Protein AF-A0A7S1LRD3-F1 (afdb_monomer)

Mean predicted aligned error: 9.48 Å

Solvent-accessible surface area (backbone atoms only — not comparable to full-atom values): 6226 Å² total; per-residue (Å²): 134,56,74,58,81,61,93,88,77,52,53,36,87,45,53,76,85,57,59,80,71,78,76,85,77,99,77,77,97,65,89,67,77,79,83,46,64,72,41,70,27,31,35,52,37,77,93,77,72,42,74,32,78,66,15,32,28,72,38,63,34,91,47,73,42,79,54,98,79,32,49,42,46,51,63,13,33,31,34,34,22,65,91,68,75,39,75,47,78,38,41,62,82,48,36,78,77,33,44,45,121

Secondary structure (DSSP, 8-state):
--BPPBTTTB--B--TTTGGG--S-S-----PPPP-TT-EEEEEETTTTEEEEEEEEEEE-SS-EEETTEEE-TT-EEEEETTTTEEEEE-HHHHHHHEE-

Structure (mmCIF, N/CA/C/O backbone):
data_AF-A0A7S1LRD3-F1
#
_entry.id   AF-A0A7S1LRD3-F1
#
loop_
_atom_site.group_PDB
_atom_site.id
_atom_site.type_symbol
_atom_site.label_atom_id
_atom_site.label_alt_id
_atom_site.label_comp_id
_atom_site.label_asym_id
_atom_site.label_entity_id
_atom_site.label_seq_id
_atom_site.pdbx_PDB_ins_code
_atom_site.Cartn_x
_atom_site.Cartn_y
_atom_site.Cartn_z
_atom_site.occupancy
_atom_site.B_iso_or_equiv
_atom_site.auth_seq_id
_atom_site.auth_comp_id
_atom_site.auth_asym_id
_atom_site.auth_atom_id
_atom_site.pdbx_PDB_model_num
ATOM 1 N N . VAL A 1 1 ? -1.609 18.938 10.513 1.00 42.69 1 VAL A N 1
ATOM 2 C CA . VAL A 1 1 ? -1.920 17.926 11.551 1.00 42.69 1 VAL A CA 1
ATOM 3 C C . VAL A 1 1 ? -3.390 17.619 11.416 1.00 42.69 1 VAL A C 1
ATOM 5 O O . VAL A 1 1 ? -4.203 18.481 11.718 1.00 42.69 1 VAL A O 1
ATOM 8 N N . LEU A 1 2 ? -3.717 16.444 10.888 1.00 40.81 2 LEU A N 1
ATOM 9 C CA . LEU A 1 2 ? -5.081 15.936 10.872 1.00 40.81 2 LEU A CA 1
ATOM 10 C C . LEU A 1 2 ? -5.023 14.465 11.283 1.00 40.81 2 LEU A C 1
ATOM 12 O O . LEU A 1 2 ? -4.307 13.675 10.672 1.00 40.81 2 LEU A O 1
ATOM 16 N N . VAL A 1 3 ? -5.735 14.152 12.361 1.00 48.16 3 VAL A N 1
ATOM 17 C CA . VAL A 1 3 ? -5.974 12.800 12.868 1.00 48.16 3 VAL A CA 1
ATOM 18 C C . VAL A 1 3 ? -7.200 12.281 12.141 1.00 48.16 3 VAL A C 1
ATOM 20 O O . VAL A 1 3 ? -8.243 12.936 12.163 1.00 48.16 3 VAL A O 1
ATOM 23 N N . ILE A 1 4 ? -7.093 11.121 11.507 1.00 53.25 4 ILE A N 1
ATOM 24 C CA . ILE A 1 4 ? -8.246 10.513 10.846 1.00 53.25 4 ILE A CA 1
ATOM 25 C C . ILE A 1 4 ? -8.916 9.559 11.810 1.00 53.25 4 ILE A C 1
ATOM 27 O O . ILE A 1 4 ? -8.285 8.701 12.423 1.00 53.25 4 ILE A O 1
ATOM 31 N N . TYR A 1 5 ? -10.206 9.813 11.968 1.00 51.94 5 TYR A N 1
ATOM 32 C CA . TYR A 1 5 ? -11.093 9.259 12.965 1.00 51.94 5 TYR A CA 1
ATOM 33 C C . TYR A 1 5 ? -11.838 8.067 12.368 1.00 51.94 5 TYR A C 1
ATOM 35 O O . TYR A 1 5 ? -12.613 8.245 11.431 1.00 51.94 5 TYR A O 1
ATOM 43 N N . ASP A 1 6 ? -11.679 6.884 12.960 1.00 49.91 6 ASP A N 1
ATOM 44 C CA . ASP A 1 6 ? -12.756 5.896 12.954 1.00 49.91 6 ASP A CA 1
ATOM 45 C C . ASP A 1 6 ? -13.106 5.507 14.396 1.00 49.91 6 ASP A C 1
ATOM 47 O O . ASP A 1 6 ? -12.345 4.859 15.120 1.00 49.91 6 ASP A O 1
ATOM 51 N N . ARG A 1 7 ? -14.276 5.990 14.832 1.00 51.06 7 ARG A N 1
ATOM 52 C CA . ARG A 1 7 ? -15.015 5.554 16.031 1.00 51.06 7 ARG A CA 1
ATOM 53 C C . ARG A 1 7 ? -14.213 5.495 17.343 1.00 51.06 7 ARG A C 1
ATOM 55 O O . ARG A 1 7 ? -14.476 4.640 18.186 1.00 51.06 7 ARG A O 1
ATOM 62 N N . GLY A 1 8 ? -13.267 6.415 17.542 1.00 53.34 8 GLY A N 1
ATOM 63 C CA . GLY A 1 8 ? -12.614 6.655 18.837 1.00 53.34 8 GLY A CA 1
ATOM 64 C C . GLY A 1 8 ? -11.665 5.559 19.337 1.00 53.34 8 GLY A C 1
ATOM 65 O O . GLY A 1 8 ? -11.328 5.565 20.518 1.00 53.34 8 GLY A O 1
ATOM 66 N N . ARG A 1 9 ? -11.234 4.621 18.480 1.00 54.44 9 ARG A N 1
ATOM 67 C CA . ARG A 1 9 ? -10.359 3.502 18.886 1.00 54.44 9 ARG A CA 1
ATOM 68 C C . ARG A 1 9 ? -8.917 3.592 18.391 1.00 54.44 9 ARG A C 1
ATOM 70 O O . ARG A 1 9 ? -8.062 2.910 18.944 1.00 54.44 9 ARG A O 1
ATOM 77 N N . CYS A 1 10 ? -8.631 4.439 17.405 1.00 52.69 10 CYS A N 1
ATOM 78 C CA . CYS A 1 10 ? -7.336 4.446 16.737 1.00 52.69 10 CYS A CA 1
ATOM 79 C C . CYS A 1 10 ? -6.950 5.810 16.165 1.00 52.69 10 CYS A C 1
ATOM 81 O O . CYS A 1 10 ? -7.807 6.573 15.725 1.00 52.69 10 CYS A O 1
ATOM 83 N N . TRP A 1 11 ? -5.643 6.076 16.149 1.00 58.88 11 TRP A N 1
ATOM 84 C CA . TRP A 1 11 ? -5.037 7.312 15.662 1.00 58.88 11 TRP A CA 1
ATOM 85 C C . TRP A 1 11 ? -4.017 6.927 14.586 1.00 58.88 11 TRP A C 1
ATOM 87 O O . TRP A 1 11 ? -3.167 6.073 14.832 1.00 58.88 11 TRP A O 1
ATOM 97 N N . LYS A 1 12 ? -4.111 7.523 13.394 1.00 57.53 12 LYS A N 1
ATOM 98 C CA . LYS A 1 12 ? -3.081 7.424 12.349 1.00 57.53 12 LYS A CA 1
ATOM 99 C C . LYS A 1 12 ? -2.500 8.812 12.123 1.00 57.53 12 LYS A C 1
ATOM 101 O O . LYS A 1 12 ? -3.251 9.776 11.948 1.00 57.53 12 LYS A O 1
ATOM 106 N N . TRP A 1 13 ? -1.176 8.910 12.152 1.00 58.53 13 TRP A N 1
ATOM 107 C CA . TRP A 1 13 ? -0.476 10.129 11.777 1.00 58.53 13 TRP A CA 1
ATOM 108 C C . TRP A 1 13 ? -0.463 10.232 10.262 1.00 58.53 13 TRP A C 1
ATOM 110 O O . TRP A 1 13 ? 0.074 9.378 9.574 1.00 58.53 13 TRP A O 1
ATOM 120 N N . VAL A 1 14 ? -1.085 11.283 9.744 1.00 57.91 14 VAL A N 1
ATOM 121 C CA . VAL A 1 14 ? -1.161 11.521 8.305 1.00 57.91 14 VAL A CA 1
ATOM 122 C C . VAL A 1 14 ? -0.238 12.681 7.970 1.00 57.91 14 VAL A C 1
ATOM 124 O O . VAL A 1 14 ? -0.387 13.792 8.508 1.00 57.91 14 VAL A O 1
ATOM 127 N N . GLN A 1 15 ? 0.744 12.420 7.108 1.00 57.03 15 GLN A N 1
ATOM 128 C CA . GLN A 1 15 ? 1.726 13.422 6.713 1.00 57.03 15 GLN A CA 1
ATOM 129 C C . GLN A 1 15 ? 1.033 14.608 6.017 1.00 57.03 15 GLN A C 1
ATOM 131 O O . GLN A 1 15 ? -0.034 14.438 5.428 1.00 57.03 15 GLN A O 1
ATOM 136 N N . PRO A 1 16 ? 1.587 15.835 6.056 1.00 52.81 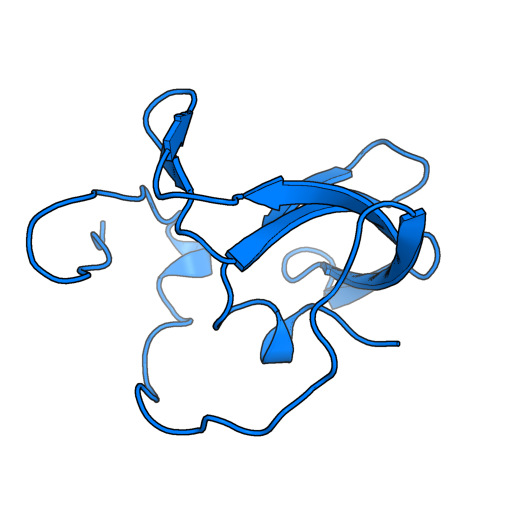16 PRO A N 1
ATOM 137 C CA . PRO A 1 16 ? 0.922 17.022 5.507 1.00 52.81 16 PRO A CA 1
ATOM 138 C C . PRO A 1 16 ? 0.450 16.898 4.049 1.00 52.81 16 PRO A C 1
ATOM 140 O O . PRO A 1 16 ? -0.594 17.442 3.703 1.00 52.81 16 PRO A O 1
ATOM 143 N N . TRP A 1 17 ? 1.164 16.148 3.207 1.00 54.25 17 TRP A N 1
ATOM 144 C CA . TRP A 1 17 ? 0.768 15.897 1.814 1.00 54.25 17 TRP A CA 1
ATOM 145 C C . TRP A 1 17 ? -0.320 14.818 1.662 1.00 54.25 17 TRP A C 1
ATOM 147 O O . TRP A 1 17 ? -1.016 14.781 0.650 1.00 54.25 17 TRP A O 1
ATOM 157 N N . GLU A 1 18 ? -0.510 13.966 2.668 1.00 54.50 18 GLU A N 1
ATOM 158 C CA . GLU A 1 18 ? -1.606 12.993 2.740 1.00 54.50 18 GLU A CA 1
ATOM 159 C C . GLU A 1 18 ? -2.896 13.635 3.303 1.00 54.50 18 GLU A C 1
ATOM 161 O O . GLU A 1 18 ? -3.994 13.123 3.105 1.00 54.50 18 GLU A O 1
ATOM 166 N N . GLN A 1 19 ? -2.804 14.816 3.937 1.00 53.41 19 GLN A N 1
ATOM 167 C CA . GLN A 1 19 ? -3.954 15.523 4.531 1.00 53.41 19 GLN A CA 1
ATOM 168 C C . GLN A 1 19 ? -4.964 16.044 3.495 1.00 53.41 19 GLN A C 1
ATOM 170 O O . GLN A 1 19 ? -6.138 16.198 3.822 1.00 53.41 19 GLN A O 1
ATOM 175 N N . GLN A 1 20 ? -4.552 16.285 2.245 1.00 49.97 20 GLN A N 1
ATOM 176 C CA . GLN A 1 20 ? -5.460 16.746 1.181 1.00 49.97 20 GLN A CA 1
ATOM 177 C C . GLN A 1 20 ? -6.393 15.638 0.649 1.00 49.97 20 GLN A C 1
ATOM 179 O O . GLN A 1 20 ? -7.270 15.917 -0.163 1.00 49.97 20 GLN A O 1
ATOM 184 N N . GLN A 1 21 ? -6.223 14.391 1.102 1.00 55.06 21 GLN A N 1
ATOM 185 C CA . GLN A 1 21 ? -6.855 13.199 0.519 1.00 55.06 21 GLN A CA 1
ATOM 186 C C . GLN A 1 21 ? -8.166 12.778 1.208 1.00 55.06 21 GLN A C 1
ATOM 188 O O . GLN A 1 21 ? -8.746 11.760 0.848 1.00 55.06 21 GLN A O 1
ATOM 193 N N . HIS A 1 22 ? -8.674 13.547 2.181 1.00 46.66 22 HIS A N 1
ATOM 194 C CA . HIS A 1 22 ? -9.836 13.150 2.989 1.00 46.66 22 HIS A CA 1
ATOM 195 C C . HIS A 1 22 ? -11.046 14.074 2.841 1.00 46.66 22 HIS A C 1
ATOM 197 O O . HIS A 1 22 ? -11.501 14.695 3.799 1.00 46.66 22 HIS A O 1
ATOM 203 N N . ILE A 1 23 ? -11.619 14.113 1.637 1.00 44.09 23 ILE A N 1
ATOM 204 C CA . ILE A 1 23 ? -13.015 14.511 1.421 1.00 44.09 23 ILE A CA 1
ATOM 205 C C . ILE A 1 23 ? -13.649 13.490 0.459 1.00 44.09 23 ILE A C 1
ATOM 207 O O . ILE A 1 23 ? -13.266 13.442 -0.704 1.00 44.09 23 ILE A O 1
ATOM 211 N N . ARG A 1 24 ? -14.662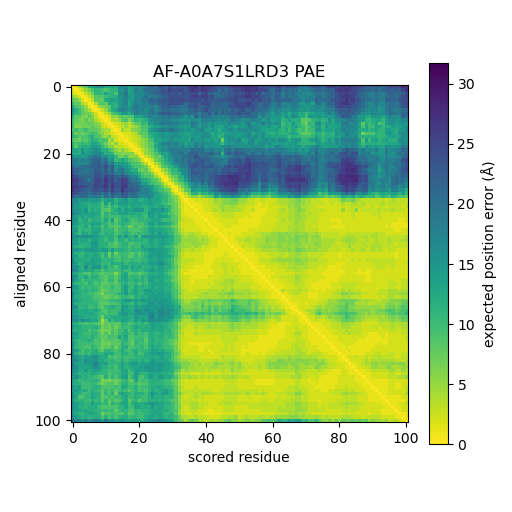 12.752 0.963 1.00 41.66 24 ARG A N 1
ATOM 212 C CA . ARG A 1 24 ? -15.471 11.656 0.352 1.00 41.66 24 ARG A CA 1
ATOM 213 C C . ARG A 1 24 ? -14.789 10.279 0.296 1.00 41.66 24 ARG A C 1
ATOM 215 O O . ARG A 1 24 ? -13.665 10.178 -0.151 1.00 41.66 24 ARG A O 1
ATOM 222 N N . SER A 1 25 ? -15.404 9.163 0.693 1.00 42.09 25 SER A N 1
ATOM 223 C CA . SER A 1 25 ? -16.750 8.883 1.211 1.00 42.09 25 SER A CA 1
ATOM 224 C C . SER A 1 25 ? -16.711 7.608 2.055 1.00 42.09 25 SER A C 1
ATOM 226 O O . SER A 1 25 ? -16.128 6.611 1.650 1.00 42.09 25 SER A O 1
ATOM 228 N N . ALA A 1 26 ? -17.430 7.612 3.176 1.00 45.44 26 ALA A N 1
ATOM 229 C CA . ALA A 1 26 ? -17.912 6.400 3.824 1.00 45.44 26 ALA A CA 1
ATOM 230 C C . ALA A 1 26 ? -19.228 5.975 3.149 1.00 45.44 26 ALA A C 1
ATOM 232 O O . ALA A 1 26 ? -20.295 6.318 3.642 1.00 45.44 26 ALA A O 1
ATOM 233 N N . ALA A 1 27 ? -19.169 5.325 1.985 1.00 43.12 27 ALA A N 1
ATOM 234 C CA . ALA A 1 27 ? -20.299 4.598 1.392 1.00 43.12 27 ALA A CA 1
ATOM 235 C C . ALA A 1 27 ? -19.854 3.915 0.096 1.00 43.12 27 ALA A C 1
ATOM 237 O O . ALA A 1 27 ? -19.620 4.590 -0.902 1.00 43.12 27 ALA A O 1
ATOM 238 N N . GLY A 1 28 ? -19.787 2.585 0.107 1.00 35.22 28 GLY A N 1
ATOM 239 C CA . GLY A 1 28 ? -19.547 1.808 -1.104 1.00 35.22 28 GLY A CA 1
ATOM 240 C C . GLY A 1 28 ? -18.981 0.427 -0.823 1.00 35.22 28 GLY A C 1
ATOM 241 O O . GLY A 1 28 ? -17.847 0.153 -1.171 1.00 35.22 28 GLY A O 1
ATOM 242 N N . MET A 1 29 ? -19.762 -0.463 -0.204 1.00 42.53 29 MET A N 1
ATOM 243 C CA . MET A 1 29 ? -19.472 -1.902 -0.249 1.00 42.53 29 MET A CA 1
ATOM 244 C C . MET A 1 29 ? -19.709 -2.406 -1.681 1.00 42.53 29 MET A C 1
ATOM 246 O O . MET A 1 29 ? -20.749 -2.988 -1.980 1.00 42.53 29 MET A O 1
ATOM 250 N N . GLY A 1 30 ? -18.773 -2.127 -2.585 1.00 32.44 30 GLY A N 1
ATOM 251 C CA . GLY A 1 30 ? -18.615 -2.857 -3.834 1.00 32.44 30 GLY A CA 1
ATOM 252 C C . GLY A 1 30 ? -17.638 -3.993 -3.573 1.00 32.44 30 GLY A C 1
ATOM 253 O O . GLY A 1 30 ? -16.519 -3.745 -3.141 1.00 32.44 30 GLY A O 1
ATOM 254 N N . ALA A 1 31 ? -18.065 -5.236 -3.777 1.00 38.12 31 ALA A N 1
ATOM 255 C CA . ALA A 1 31 ? -17.235 -6.422 -3.596 1.00 38.12 31 ALA A CA 1
ATOM 256 C C . ALA A 1 31 ? -16.108 -6.475 -4.648 1.00 38.12 31 ALA A C 1
ATOM 258 O O . ALA A 1 31 ? -16.159 -7.263 -5.588 1.00 38.12 31 ALA A O 1
ATOM 259 N N . SER A 1 32 ? -15.086 -5.632 -4.504 1.00 47.19 32 SER A N 1
ATOM 260 C CA . SER A 1 32 ? -13.781 -5.902 -5.094 1.00 47.19 32 SER A CA 1
ATOM 261 C C . SER A 1 32 ? -13.182 -7.032 -4.266 1.00 47.19 32 SER A C 1
ATOM 263 O O . SER A 1 32 ? -13.069 -6.909 -3.046 1.00 47.19 32 SER A O 1
ATOM 265 N N . ALA A 1 33 ? -12.939 -8.182 -4.893 1.00 59.00 33 ALA A N 1
ATOM 266 C CA . ALA A 1 33 ? -12.479 -9.386 -4.210 1.00 59.00 33 ALA A CA 1
ATOM 267 C C . ALA A 1 33 ? -11.308 -9.050 -3.274 1.00 59.00 33 ALA A C 1
ATOM 269 O O . ALA A 1 33 ? -10.312 -8.484 -3.722 1.00 59.00 33 ALA A O 1
ATOM 270 N N . SER A 1 34 ? -11.459 -9.378 -1.988 1.00 76.88 34 SER A N 1
ATOM 271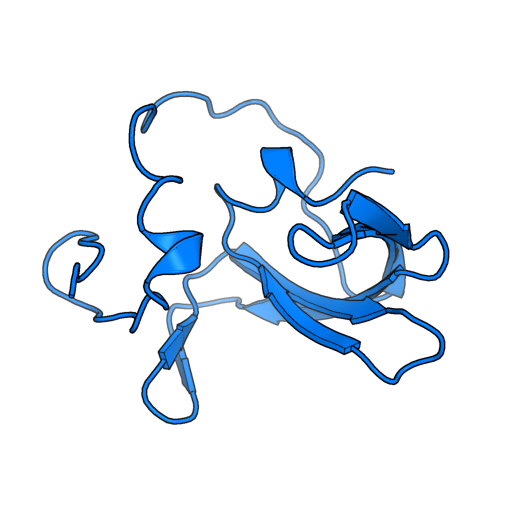 C CA . SER A 1 34 ? -10.492 -9.054 -0.940 1.00 76.88 34 SER A CA 1
ATOM 272 C C . SER A 1 34 ? -9.083 -9.448 -1.372 1.00 76.88 34 SER A C 1
ATOM 274 O O . SER A 1 34 ? -8.837 -10.615 -1.693 1.00 76.88 34 SER A O 1
ATOM 276 N N . LEU A 1 35 ? -8.181 -8.468 -1.396 1.00 88.88 35 LEU A N 1
ATOM 277 C CA . LEU A 1 35 ? -6.766 -8.701 -1.646 1.00 88.88 35 LEU A CA 1
ATOM 278 C C . LEU A 1 35 ? -6.225 -9.684 -0.611 1.00 88.88 35 LEU A C 1
ATOM 280 O O . LEU A 1 35 ? -6.524 -9.568 0.578 1.00 88.88 35 LEU A O 1
ATOM 284 N N . SER A 1 36 ? -5.454 -10.657 -1.079 1.00 91.56 36 SER A N 1
ATOM 285 C CA . SER A 1 36 ? -4.876 -11.713 -0.251 1.00 91.56 36 SER A CA 1
ATOM 286 C C . SER A 1 36 ? -3.360 -11.725 -0.375 1.00 91.56 36 SER A C 1
ATOM 288 O O . SER A 1 36 ? -2.798 -11.250 -1.359 1.00 91.56 36 SER A O 1
ATOM 290 N N . ARG A 1 37 ? -2.678 -12.281 0.630 1.00 93.38 37 ARG A N 1
ATOM 291 C CA . ARG A 1 37 ? -1.225 -12.466 0.583 1.00 93.38 37 ARG A CA 1
ATOM 292 C C . ARG A 1 37 ? -0.816 -13.222 -0.685 1.00 93.38 37 ARG A C 1
ATOM 294 O O . ARG A 1 37 ? -1.331 -14.302 -0.955 1.00 93.38 37 ARG A O 1
ATOM 301 N N . GLY A 1 38 ? 0.151 -12.670 -1.410 1.00 94.25 38 GLY A N 1
ATOM 302 C CA . GLY A 1 38 ? 0.638 -13.190 -2.685 1.00 94.25 38 GLY A CA 1
ATOM 303 C C . GLY A 1 38 ? -0.032 -12.577 -3.915 1.00 94.25 38 GLY A C 1
ATOM 304 O O . GLY A 1 38 ? 0.461 -12.805 -5.017 1.00 94.25 38 GLY A O 1
ATOM 305 N N . ASP A 1 39 ? -1.096 -11.782 -3.756 1.00 94.19 39 ASP A N 1
ATOM 306 C CA . ASP A 1 39 ? -1.710 -11.075 -4.879 1.00 94.19 39 ASP A CA 1
ATOM 307 C C . ASP A 1 39 ? -0.725 -10.054 -5.465 1.00 94.19 39 ASP A C 1
ATOM 309 O O . ASP A 1 39 ? -0.198 -9.191 -4.752 1.00 94.19 39 ASP A O 1
ATOM 313 N N . ALA A 1 40 ? -0.514 -10.140 -6.779 1.00 94.81 40 ALA A N 1
ATOM 314 C CA . ALA A 1 40 ? 0.151 -9.098 -7.544 1.00 94.81 40 ALA A CA 1
ATOM 315 C C . ALA A 1 40 ? -0.807 -7.914 -7.723 1.00 94.81 40 ALA A C 1
ATOM 317 O O . ALA A 1 40 ? -1.978 -8.089 -8.073 1.00 94.81 40 ALA A O 1
ATOM 318 N N . VAL A 1 41 ? -0.307 -6.712 -7.464 1.00 94.94 41 VAL A N 1
ATOM 319 C CA . VAL A 1 41 ? -1.060 -5.461 -7.550 1.00 94.94 41 VAL A CA 1
ATOM 320 C C . VAL A 1 41 ? -0.182 -4.371 -8.144 1.00 94.94 41 VAL A C 1
ATOM 322 O O . VAL A 1 41 ? 1.033 -4.376 -7.987 1.00 94.94 41 VAL A O 1
ATOM 325 N N . GLN A 1 42 ? -0.793 -3.382 -8.776 1.00 94.81 42 GLN A N 1
ATOM 326 C CA . GLN A 1 42 ? -0.113 -2.139 -9.110 1.00 94.81 42 GLN A CA 1
ATOM 327 C C . GLN A 1 42 ? -0.285 -1.148 -7.958 1.00 94.81 42 GLN A C 1
ATOM 329 O O . GLN A 1 42 ? -1.388 -1.014 -7.425 1.00 94.81 42 GLN A O 1
ATOM 334 N N . VAL A 1 43 ? 0.779 -0.434 -7.586 1.00 94.38 43 VAL A N 1
ATOM 335 C CA . VAL A 1 43 ? 0.774 0.545 -6.486 1.00 94.38 43 VAL A CA 1
ATOM 336 C C . VAL A 1 43 ? 1.029 1.944 -7.019 1.00 94.38 43 VAL A C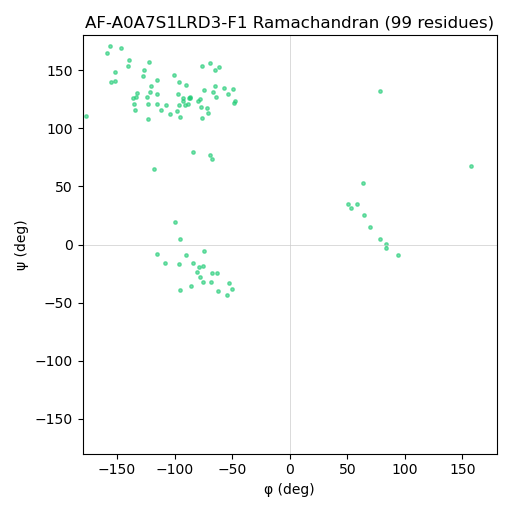 1
ATOM 338 O O . VAL A 1 43 ? 2.085 2.224 -7.581 1.00 94.38 43 VAL A O 1
ATOM 341 N N . PHE A 1 44 ? 0.100 2.864 -6.796 1.00 92.12 44 PHE A N 1
ATOM 342 C CA . PHE A 1 44 ? 0.309 4.263 -7.137 1.00 92.12 44 PHE A CA 1
ATOM 343 C C . PHE A 1 44 ? 1.149 4.975 -6.080 1.00 92.12 44 PHE A C 1
ATOM 345 O O . PHE A 1 44 ? 0.785 5.053 -4.906 1.00 92.12 44 PHE A O 1
ATOM 352 N N . SER A 1 45 ? 2.259 5.568 -6.509 1.00 87.19 45 SER A N 1
ATOM 353 C CA . SER A 1 45 ? 3.051 6.467 -5.682 1.00 87.19 45 SER A CA 1
ATOM 354 C C . SER A 1 45 ? 2.647 7.904 -5.944 1.00 87.19 45 SER A C 1
ATOM 356 O O . SER A 1 45 ? 2.964 8.477 -6.981 1.00 87.19 45 SER A O 1
ATOM 358 N N . LEU A 1 46 ? 1.992 8.510 -4.960 1.00 82.25 46 LEU A N 1
ATOM 359 C CA . LEU A 1 46 ? 1.537 9.899 -5.024 1.00 82.25 46 LEU A CA 1
ATOM 360 C C . LEU A 1 46 ? 2.691 10.898 -5.153 1.00 82.25 46 LEU A C 1
ATOM 362 O O . LEU A 1 46 ? 2.587 11.861 -5.903 1.00 82.25 46 LEU A O 1
ATOM 366 N N . SER A 1 47 ? 3.799 10.666 -4.444 1.00 80.88 47 SER A N 1
ATOM 367 C CA . SER A 1 47 ? 4.960 11.563 -4.476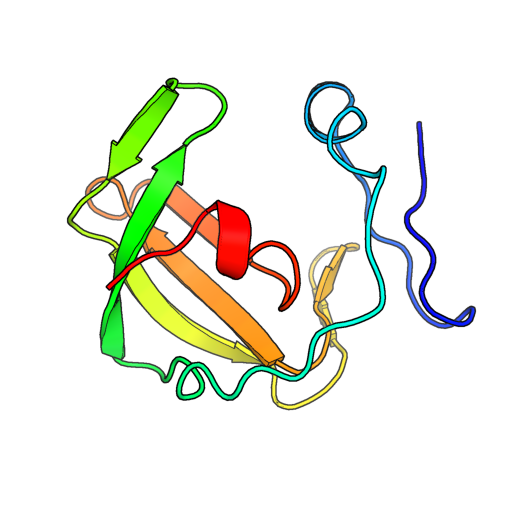 1.00 80.88 47 SER A CA 1
ATOM 368 C C . SER A 1 47 ? 5.680 11.546 -5.822 1.00 80.88 47 SER A C 1
ATOM 370 O O . SER A 1 47 ? 6.232 12.562 -6.232 1.00 80.88 47 SER A O 1
ATOM 372 N N . LYS A 1 48 ? 5.671 10.400 -6.510 1.00 83.56 48 LYS A N 1
ATOM 373 C CA . LYS A 1 48 ? 6.294 10.235 -7.827 1.00 83.56 48 LYS A CA 1
ATOM 374 C C . LYS A 1 48 ? 5.301 10.404 -8.982 1.00 83.56 48 LYS A C 1
ATOM 376 O O . LYS A 1 48 ? 5.730 10.588 -10.112 1.00 83.56 48 LYS A O 1
ATOM 381 N N . GLY A 1 49 ? 3.997 10.338 -8.713 1.00 89.12 49 GLY A N 1
ATOM 382 C CA . GLY A 1 49 ? 2.940 10.375 -9.723 1.00 89.12 49 GLY A CA 1
ATOM 383 C C . GLY A 1 49 ? 2.946 9.172 -10.673 1.00 89.12 49 GLY A C 1
ATOM 384 O O . GLY A 1 49 ? 2.490 9.304 -11.805 1.00 89.12 49 GLY A O 1
ATOM 385 N N . VAL A 1 50 ? 3.477 8.020 -10.248 1.00 91.50 50 VAL A N 1
ATOM 386 C CA . VAL A 1 50 ? 3.643 6.825 -11.099 1.00 91.50 50 VAL A CA 1
ATOM 387 C C . VAL A 1 50 ? 3.015 5.585 -10.474 1.00 91.50 50 VAL A C 1
ATOM 389 O O . VAL A 1 50 ? 2.968 5.455 -9.250 1.00 91.50 50 VAL A O 1
ATOM 392 N N . TRP A 1 51 ? 2.564 4.665 -11.326 1.00 94.00 51 TRP A N 1
ATOM 393 C CA . TRP A 1 51 ? 2.182 3.311 -10.931 1.00 94.00 51 TRP A CA 1
ATOM 394 C C . TRP A 1 51 ? 3.416 2.411 -10.941 1.00 94.00 51 TRP A C 1
ATOM 396 O O . TRP A 1 51 ? 4.136 2.348 -11.932 1.00 94.00 51 TRP A O 1
ATOM 406 N N . PHE A 1 52 ? 3.653 1.734 -9.827 1.00 94.50 52 PHE A N 1
ATOM 407 C CA . PHE A 1 52 ? 4.590 0.628 -9.715 1.00 94.50 52 PHE A CA 1
ATOM 408 C C . PHE A 1 52 ? 3.857 -0.659 -10.075 1.00 94.50 52 PHE A C 1
ATOM 410 O O . PHE A 1 52 ? 2.801 -0.933 -9.510 1.00 94.50 52 PHE A O 1
ATOM 417 N N . GLU A 1 53 ? 4.385 -1.424 -11.025 1.00 95.44 53 GLU A N 1
ATOM 418 C CA . GLU A 1 53 ? 3.734 -2.639 -11.540 1.00 95.44 53 GLU A CA 1
ATOM 419 C C . GLU A 1 53 ? 4.121 -3.909 -10.774 1.00 95.44 53 GLU A C 1
ATOM 421 O O . GLU A 1 53 ? 3.530 -4.964 -10.970 1.00 95.44 53 GLU A O 1
ATOM 426 N N . ASP A 1 54 ? 5.104 -3.806 -9.887 1.00 94.88 54 ASP A N 1
ATOM 427 C CA . ASP A 1 54 ? 5.711 -4.909 -9.148 1.00 94.88 54 ASP A CA 1
ATOM 428 C C . ASP A 1 54 ? 5.163 -5.043 -7.717 1.00 94.88 54 ASP A C 1
ATOM 430 O O . ASP A 1 54 ? 5.804 -5.623 -6.838 1.00 94.88 54 ASP A O 1
ATOM 434 N N . GLY A 1 55 ? 3.990 -4.465 -7.457 1.00 95.44 55 GLY A N 1
ATOM 435 C CA . GLY A 1 55 ? 3.368 -4.524 -6.147 1.00 95.44 55 GLY A CA 1
ATOM 436 C C . GLY A 1 55 ? 2.984 -5.952 -5.769 1.00 95.44 55 GLY A C 1
ATOM 437 O O . GLY A 1 55 ? 2.414 -6.704 -6.560 1.00 95.44 55 GLY A O 1
ATOM 438 N N . LEU A 1 56 ? 3.264 -6.319 -4.523 1.00 96.19 56 LEU A N 1
ATOM 439 C CA . LEU A 1 56 ? 2.955 -7.633 -3.976 1.00 96.19 56 LEU A CA 1
ATOM 440 C C . LEU A 1 56 ? 2.364 -7.491 -2.579 1.00 96.19 56 LEU A C 1
ATOM 442 O O . LEU A 1 56 ? 2.974 -6.883 -1.694 1.00 96.19 56 LEU A O 1
ATOM 446 N N . VAL A 1 57 ? 1.186 -8.077 -2.373 1.00 95.81 57 VAL A N 1
ATOM 447 C CA . VAL A 1 57 ? 0.565 -8.143 -1.049 1.00 95.81 57 VAL A CA 1
ATOM 448 C C . VAL A 1 57 ? 1.350 -9.127 -0.184 1.00 95.81 57 VAL A C 1
ATOM 450 O O . VAL A 1 57 ? 1.362 -10.332 -0.427 1.00 95.81 57 VAL A O 1
ATOM 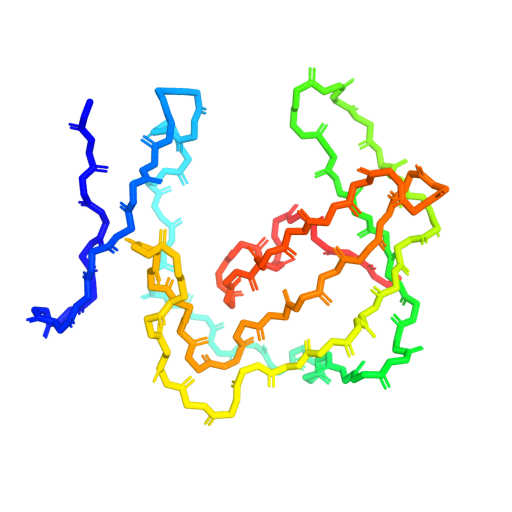453 N N . GLN A 1 58 ? 2.004 -8.611 0.848 1.00 95.88 58 GLN A N 1
ATOM 454 C CA . GLN A 1 58 ? 2.779 -9.392 1.808 1.00 95.88 58 GLN A CA 1
ATOM 455 C C . GLN A 1 58 ? 1.918 -9.935 2.941 1.00 95.88 58 GLN A C 1
ATOM 457 O O . GLN A 1 58 ? 2.170 -11.039 3.422 1.00 95.88 58 GLN A O 1
ATOM 462 N N . ASP A 1 59 ? 0.923 -9.162 3.375 1.00 93.75 59 ASP A N 1
ATOM 463 C CA . ASP A 1 59 ? 0.077 -9.524 4.507 1.00 93.75 59 ASP A CA 1
ATOM 464 C C . ASP A 1 59 ? -1.261 -8.776 4.492 1.00 93.75 59 ASP A C 1
ATOM 466 O O . ASP A 1 59 ? -1.429 -7.771 3.795 1.00 93.75 59 ASP A O 1
ATOM 470 N N . THR A 1 60 ? -2.207 -9.259 5.289 1.00 93.50 60 THR A N 1
ATOM 471 C CA . THR A 1 60 ? -3.541 -8.682 5.453 1.00 93.50 60 THR A CA 1
ATOM 472 C C . THR A 1 60 ? -3.889 -8.584 6.932 1.00 93.50 60 THR A C 1
ATOM 474 O O . THR A 1 60 ? -3.782 -9.559 7.672 1.00 93.50 60 THR A O 1
ATOM 477 N N . ALA A 1 61 ? -4.356 -7.422 7.380 1.00 91.00 61 ALA A N 1
ATOM 478 C CA . ALA A 1 61 ? -4.742 -7.228 8.770 1.00 91.00 61 ALA A CA 1
ATOM 479 C C . ALA A 1 61 ? -6.098 -7.894 9.058 1.00 91.00 61 ALA A C 1
ATOM 481 O O . ALA A 1 61 ? -7.149 -7.414 8.633 1.00 91.00 61 ALA A O 1
ATOM 482 N N . GLU A 1 62 ? -6.104 -8.987 9.820 1.00 89.31 62 GLU A N 1
ATOM 483 C CA . GLU A 1 62 ? -7.343 -9.702 10.184 1.00 89.31 62 GLU A CA 1
ATOM 484 C C . GLU A 1 62 ? -8.172 -8.992 11.270 1.00 89.31 62 GLU A C 1
ATOM 486 O O . GLU A 1 62 ? -9.370 -9.247 11.442 1.00 89.31 62 GLU A O 1
ATOM 491 N N . ARG A 1 63 ? -7.535 -8.076 12.002 1.00 86.06 63 ARG A N 1
ATOM 492 C CA . ARG A 1 63 ? -8.104 -7.258 13.077 1.00 86.06 63 ARG A CA 1
ATOM 493 C C . ARG A 1 63 ? -7.434 -5.888 13.084 1.00 86.06 63 ARG A C 1
ATOM 495 O O . ARG A 1 63 ? -6.408 -5.714 12.437 1.00 86.06 63 ARG A O 1
ATOM 502 N N . ASP A 1 64 ? -7.988 -4.953 13.844 1.00 85.38 64 ASP A N 1
ATOM 503 C CA . ASP A 1 64 ? -7.328 -3.672 14.085 1.00 85.38 64 ASP A CA 1
ATOM 504 C C . ASP A 1 64 ? -6.051 -3.902 14.910 1.00 85.38 64 ASP A C 1
ATOM 506 O O . ASP A 1 64 ? -6.065 -4.621 15.916 1.00 85.38 64 ASP A O 1
ATOM 510 N N . LEU A 1 65 ? -4.943 -3.314 14.467 1.00 84.81 65 LEU A N 1
ATOM 511 C CA . LEU A 1 65 ? -3.619 -3.444 15.066 1.00 84.81 65 LEU A CA 1
ATOM 512 C C . LEU A 1 65 ? -3.026 -2.058 15.323 1.00 84.81 65 LEU A C 1
ATOM 514 O O . LEU A 1 65 ? -3.194 -1.144 14.519 1.00 84.81 65 LEU A O 1
ATOM 518 N N . GLN A 1 66 ? -2.277 -1.924 16.416 1.00 83.62 66 GLN A N 1
ATOM 519 C CA . GLN A 1 66 ? -1.320 -0.833 16.591 1.00 83.62 66 GLN A CA 1
ATOM 520 C C . GLN A 1 66 ? 0.068 -1.356 16.226 1.00 83.62 66 GLN A C 1
ATOM 522 O O . GLN A 1 66 ? 0.585 -2.247 16.901 1.00 83.62 6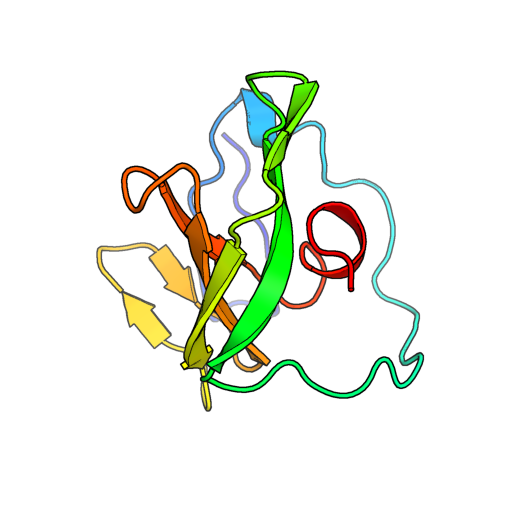6 GLN A O 1
ATOM 527 N N . LEU A 1 67 ? 0.661 -0.812 15.169 1.00 81.12 67 LEU A N 1
ATOM 528 C CA . LEU A 1 67 ? 2.011 -1.138 14.720 1.00 81.12 67 LEU A CA 1
ATOM 529 C C . LEU A 1 67 ? 2.823 0.149 14.678 1.00 81.12 67 LEU A C 1
ATOM 531 O O . LEU A 1 67 ? 2.440 1.094 14.003 1.00 81.12 67 LEU A O 1
ATOM 535 N N . GLU A 1 68 ? 3.917 0.199 15.440 1.00 77.38 68 GLU A N 1
ATOM 536 C CA . GLU A 1 68 ? 4.873 1.322 15.423 1.00 77.38 68 GLU A CA 1
ATOM 537 C C . GLU A 1 68 ? 4.234 2.711 15.642 1.00 77.38 68 GLU A C 1
ATOM 539 O O . GLU A 1 68 ? 4.707 3.727 15.144 1.00 77.38 68 GLU A O 1
ATOM 544 N N . GLY A 1 69 ? 3.146 2.769 16.419 1.00 74.25 69 GLY A N 1
ATOM 545 C CA . GLY A 1 69 ? 2.404 4.007 16.684 1.00 74.25 69 GLY A CA 1
ATOM 546 C C . GLY A 1 69 ? 1.384 4.387 15.604 1.00 74.25 69 GLY A C 1
ATOM 547 O O . GLY A 1 69 ? 0.682 5.386 15.762 1.00 74.25 69 GLY A O 1
ATOM 548 N N . GLU A 1 70 ? 1.247 3.583 14.550 1.00 71.88 70 GLU A N 1
ATOM 549 C CA . GLU A 1 70 ? 0.193 3.689 13.546 1.00 71.88 70 GLU A CA 1
ATOM 550 C C . GLU A 1 70 ? -0.915 2.666 13.797 1.00 71.88 70 GLU A C 1
ATOM 552 O O . GLU A 1 70 ? -0.674 1.546 14.253 1.00 71.88 70 GLU A O 1
ATOM 557 N N . CYS A 1 71 ? -2.156 3.043 13.484 1.00 78.38 71 CYS A N 1
ATOM 558 C CA . CYS A 1 71 ? -3.250 2.086 13.470 1.00 78.38 71 CYS A CA 1
ATOM 559 C C . CYS A 1 71 ? -3.447 1.500 12.076 1.00 78.38 71 CYS A C 1
ATOM 561 O O . CYS A 1 71 ? -3.700 2.217 11.105 1.00 78.38 71 CYS A O 1
ATOM 563 N N . VAL A 1 72 ? -3.385 0.177 12.016 1.00 87.12 72 VAL A N 1
ATOM 564 C CA . VAL A 1 72 ? -3.687 -0.625 10.841 1.00 87.12 72 VAL A CA 1
ATOM 565 C C . VAL A 1 72 ? -5.054 -1.249 11.064 1.00 87.12 72 VAL A C 1
ATOM 567 O O . VAL A 1 72 ? -5.230 -2.079 11.951 1.00 87.12 72 VAL A O 1
ATOM 570 N N . LEU A 1 73 ? -6.043 -0.824 10.284 1.00 87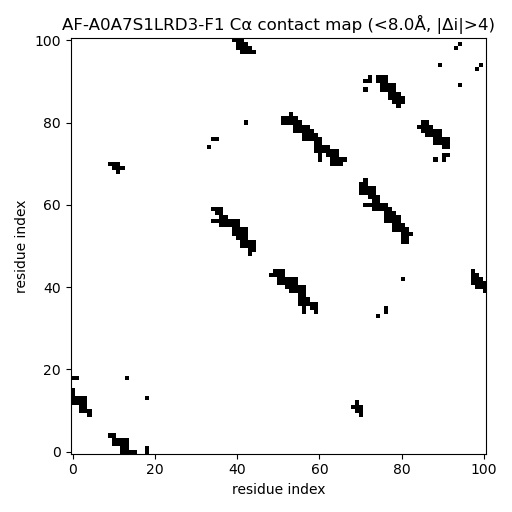.06 73 LEU A N 1
ATOM 571 C CA . LEU A 1 73 ? -7.406 -1.329 10.423 1.00 87.06 73 LEU A CA 1
ATOM 572 C C . LEU A 1 73 ? -7.549 -2.718 9.824 1.00 87.06 73 LEU A C 1
ATOM 574 O O . LEU A 1 73 ? -6.869 -3.057 8.851 1.00 87.06 73 LEU A O 1
ATOM 578 N N . LYS A 1 74 ? -8.509 -3.484 10.337 1.00 86.12 74 LYS A N 1
ATOM 579 C CA . LYS A 1 74 ? -8.937 -4.730 9.714 1.00 86.12 74 LYS A CA 1
ATOM 580 C C . LYS A 1 74 ? -9.216 -4.526 8.219 1.00 86.12 74 LYS A C 1
ATOM 582 O O . LYS A 1 74 ? -9.904 -3.587 7.822 1.00 86.12 74 LYS A O 1
ATOM 587 N N . GLY A 1 75 ? -8.706 -5.438 7.398 1.00 88.88 75 GLY A N 1
ATOM 588 C CA . GLY A 1 75 ? -8.804 -5.392 5.940 1.00 88.88 75 GLY A CA 1
ATOM 589 C C . GLY A 1 75 ? -7.741 -4.523 5.270 1.00 88.88 75 GLY A C 1
ATOM 590 O O . GLY A 1 75 ? -7.700 -4.475 4.044 1.00 88.88 75 GLY A O 1
ATOM 591 N N . SER A 1 76 ? -6.873 -3.851 6.034 1.00 90.62 76 SER A N 1
ATOM 592 C CA . SER A 1 76 ? -5.686 -3.214 5.460 1.00 90.62 76 SER A CA 1
ATOM 593 C C . SER A 1 76 ? -4.745 -4.272 4.895 1.00 90.62 76 SER A C 1
ATOM 595 O O . SER A 1 76 ? -4.670 -5.385 5.417 1.00 90.62 76 SER A O 1
ATOM 597 N N . VAL A 1 77 ? -3.992 -3.908 3.864 1.00 93.62 77 VAL A N 1
ATOM 598 C CA . VAL A 1 77 ? -3.021 -4.797 3.223 1.00 93.62 77 VAL A CA 1
ATOM 599 C C . VAL A 1 77 ? -1.623 -4.210 3.296 1.00 93.62 77 VAL A C 1
ATOM 601 O O . VAL A 1 77 ? -1.439 -3.012 3.084 1.00 93.62 77 VAL A O 1
ATOM 604 N N . LEU A 1 78 ? -0.640 -5.042 3.614 1.00 94.31 78 LEU A N 1
ATOM 605 C CA . LEU A 1 78 ? 0.768 -4.679 3.558 1.00 94.31 78 LEU A CA 1
ATOM 606 C C . LEU A 1 78 ? 1.267 -4.971 2.154 1.00 94.31 78 LEU A C 1
ATOM 608 O O . LEU A 1 78 ? 1.205 -6.117 1.713 1.00 94.31 78 LEU A O 1
ATOM 612 N N . VAL A 1 79 ? 1.770 -3.956 1.461 1.00 94.62 79 VAL A N 1
ATOM 613 C CA . VAL A 1 79 ? 2.242 -4.102 0.082 1.00 94.62 79 VAL A CA 1
ATOM 614 C C . VAL A 1 79 ? 3.708 -3.709 -0.009 1.00 94.62 79 VAL A C 1
ATOM 616 O O . VAL A 1 79 ? 4.102 -2.648 0.483 1.00 94.62 79 VAL A O 1
ATOM 619 N N . THR A 1 80 ? 4.501 -4.563 -0.652 1.00 95.56 80 THR A N 1
ATOM 620 C CA . THR A 1 80 ? 5.854 -4.241 -1.128 1.00 95.56 80 THR A CA 1
ATOM 621 C C . THR A 1 80 ? 5.800 -3.828 -2.590 1.00 95.56 80 THR A C 1
ATOM 623 O O . THR A 1 80 ? 5.074 -4.464 -3.344 1.00 95.56 80 THR A O 1
ATOM 626 N N . TYR A 1 81 ? 6.556 -2.815 -3.000 1.00 93.38 81 TYR A N 1
ATOM 627 C CA . TYR A 1 81 ? 6.606 -2.325 -4.385 1.00 93.38 81 TYR A CA 1
ATOM 628 C C . TYR A 1 81 ? 7.930 -1.599 -4.667 1.00 93.38 81 TYR A C 1
ATOM 630 O O . TYR A 1 81 ? 8.695 -1.316 -3.741 1.00 93.38 81 TYR A O 1
ATOM 638 N N . GLY A 1 82 ? 8.201 -1.267 -5.930 1.00 91.94 82 GLY A N 1
ATOM 639 C CA . GLY A 1 82 ? 9.409 -0.544 -6.330 1.00 91.94 82 GLY A CA 1
ATOM 640 C C . GLY A 1 82 ? 10.685 -1.333 -6.044 1.00 91.94 82 GLY A C 1
ATOM 641 O O . GLY A 1 82 ? 11.571 -0.843 -5.348 1.00 91.94 82 GLY A O 1
ATOM 642 N N . GLU A 1 83 ? 10.743 -2.566 -6.525 1.00 91.50 83 GLU A N 1
ATOM 643 C CA . GLU A 1 83 ? 11.808 -3.555 -6.350 1.00 91.50 83 GLU A CA 1
ATOM 644 C C . GLU A 1 83 ? 12.078 -3.878 -4.872 1.00 91.50 83 GLU A C 1
ATOM 646 O O . GLU A 1 83 ? 13.209 -4.100 -4.445 1.00 91.50 83 GLU A O 1
ATOM 651 N N . GLY A 1 84 ? 11.017 -3.867 -4.058 1.00 87.44 84 GLY A N 1
ATOM 652 C CA . GLY A 1 84 ? 11.084 -4.128 -2.618 1.00 87.44 84 GLY A CA 1
ATOM 653 C C . GLY A 1 84 ? 11.581 -2.949 -1.775 1.00 87.44 84 GLY A C 1
ATOM 654 O O . GLY A 1 84 ? 11.732 -3.093 -0.564 1.00 87.44 84 GLY A O 1
ATOM 655 N N . THR A 1 85 ? 11.814 -1.778 -2.377 1.00 90.06 85 THR A N 1
ATOM 656 C CA . THR A 1 85 ? 12.232 -0.572 -1.638 1.00 90.06 85 THR A CA 1
ATOM 657 C C . THR A 1 85 ? 11.072 0.119 -0.922 1.00 90.06 85 THR A C 1
ATOM 659 O O . THR A 1 85 ? 11.277 0.780 0.096 1.00 90.06 85 THR A O 1
ATOM 662 N N . GLY A 1 86 ? 9.852 -0.023 -1.442 1.00 88.94 86 GLY A N 1
ATOM 663 C CA . GLY A 1 86 ? 8.635 0.505 -0.843 1.00 88.94 86 GLY A CA 1
ATOM 664 C C . GLY A 1 86 ? 7.909 -0.562 -0.036 1.00 88.94 86 GLY A C 1
ATOM 665 O O . GLY A 1 86 ? 7.633 -1.639 -0.554 1.00 88.94 86 GLY A O 1
ATOM 666 N N . VAL A 1 87 ? 7.552 -0.242 1.209 1.00 91.56 87 VAL A N 1
ATOM 667 C CA . VAL A 1 87 ? 6.666 -1.049 2.060 1.00 91.56 87 VAL A CA 1
ATOM 668 C C . VAL A 1 87 ? 5.646 -0.118 2.700 1.00 91.56 87 VAL A C 1
ATOM 670 O O . VAL A 1 87 ? 6.027 0.894 3.288 1.00 91.56 87 VAL A O 1
ATOM 673 N N . LYS A 1 88 ? 4.350 -0.416 2.568 1.00 89.94 88 LYS A N 1
ATOM 674 C CA . LYS A 1 88 ? 3.294 0.392 3.196 1.00 89.94 88 LYS A CA 1
ATOM 675 C C . LYS A 1 88 ? 2.053 -0.440 3.509 1.00 89.94 88 LYS A C 1
ATOM 677 O O . LYS A 1 88 ? 1.630 -1.265 2.702 1.00 89.94 88 LYS A O 1
ATOM 682 N N . TRP A 1 89 ? 1.443 -0.162 4.660 1.00 91.75 89 TRP A N 1
ATOM 683 C CA . TRP A 1 89 ? 0.076 -0.580 4.961 1.00 91.75 89 TRP A CA 1
ATOM 684 C C . TRP A 1 89 ? -0.930 0.329 4.250 1.00 91.75 89 TRP A C 1
ATOM 686 O O . TRP A 1 89 ? -0.911 1.551 4.420 1.00 91.75 89 TRP A O 1
ATOM 696 N N . VAL A 1 90 ? -1.821 -0.277 3.471 1.00 89.94 90 VAL A N 1
ATOM 697 C CA . VAL A 1 90 ? -2.878 0.397 2.715 1.00 89.94 90 VAL A CA 1
ATOM 698 C C . VAL A 1 90 ? -4.231 0.032 3.308 1.00 89.94 90 VAL A C 1
ATOM 700 O O . VAL A 1 90 ? -4.652 -1.127 3.283 1.00 89.94 90 VAL A O 1
ATOM 703 N N . THR A 1 91 ? -4.918 1.030 3.851 1.00 87.94 91 THR A N 1
ATOM 704 C CA . THR A 1 91 ? -6.243 0.859 4.461 1.00 87.94 91 THR A CA 1
ATOM 705 C C . THR A 1 91 ? -7.312 0.552 3.411 1.00 87.94 91 THR A C 1
ATOM 707 O O . THR A 1 91 ? -7.145 0.947 2.258 1.00 87.94 91 THR A O 1
ATOM 710 N N . PRO A 1 92 ? -8.438 -0.092 3.777 1.00 85.25 92 PRO A N 1
ATOM 711 C CA . PRO A 1 92 ? -9.476 -0.473 2.815 1.00 85.25 92 PRO A CA 1
ATOM 712 C C . PRO A 1 92 ? -9.940 0.655 1.881 1.00 85.25 92 PRO A C 1
ATOM 714 O O . PRO A 1 92 ? -10.135 0.423 0.695 1.00 85.25 92 PRO A O 1
ATOM 717 N N . TRP A 1 93 ? -10.065 1.890 2.377 1.00 80.62 93 TRP A N 1
ATOM 718 C CA . TRP A 1 93 ? -10.492 3.034 1.557 1.00 80.62 93 TRP A CA 1
ATOM 719 C C . TRP A 1 93 ? -9.372 3.643 0.697 1.00 80.62 93 TRP A C 1
ATOM 721 O O . TRP A 1 93 ? -9.653 4.305 -0.300 1.00 80.62 93 TRP A O 1
ATOM 731 N N . GLU A 1 94 ? -8.103 3.464 1.075 1.00 84.50 94 GLU A N 1
ATOM 732 C CA . GLU A 1 94 ? -6.963 3.860 0.239 1.00 84.50 94 GLU A CA 1
ATOM 733 C C . GLU A 1 94 ? -6.790 2.867 -0.921 1.00 84.50 94 GLU A C 1
ATOM 735 O O . GLU A 1 94 ? -6.392 3.280 -2.008 1.00 84.50 94 GLU A O 1
ATOM 740 N N . GLN A 1 95 ? -7.122 1.582 -0.719 1.00 88.50 95 GLN A N 1
ATOM 741 C CA . GLN A 1 95 ? -6.939 0.524 -1.725 1.00 88.50 95 GLN A CA 1
ATOM 742 C C . GLN A 1 95 ? -7.618 0.870 -3.053 1.00 88.50 95 GLN A C 1
ATOM 744 O O . GLN A 1 95 ? -6.992 0.736 -4.095 1.00 88.50 95 GLN A O 1
ATOM 749 N N . GLU A 1 96 ? -8.843 1.399 -3.030 1.00 85.81 96 GLU A N 1
ATOM 750 C CA . GLU A 1 96 ? -9.572 1.791 -4.249 1.00 85.81 96 GLU A CA 1
ATOM 751 C C . GLU A 1 96 ? -8.886 2.916 -5.043 1.00 85.81 96 GLU A C 1
ATOM 753 O O . GLU A 1 96 ? -9.097 3.057 -6.248 1.00 85.81 96 GLU A O 1
ATOM 758 N N . GLN A 1 97 ? -8.071 3.734 -4.376 1.00 85.81 97 GLN A N 1
ATOM 759 C CA . GLN A 1 97 ? -7.417 4.893 -4.977 1.00 85.81 97 GLN A CA 1
ATOM 760 C C . GLN A 1 97 ? -6.006 4.567 -5.460 1.00 85.81 97 GLN A C 1
ATOM 762 O O . GLN A 1 97 ? -5.590 5.058 -6.512 1.00 85.81 97 GLN A O 1
ATOM 767 N N . ILE A 1 98 ? -5.267 3.764 -4.688 1.00 90.81 98 ILE A N 1
ATOM 768 C CA . ILE A 1 98 ? -3.830 3.557 -4.901 1.00 90.81 98 ILE A CA 1
ATOM 769 C C . ILE A 1 98 ? -3.452 2.132 -5.293 1.00 90.81 98 ILE A C 1
ATOM 771 O O . ILE A 1 98 ? -2.292 1.923 -5.637 1.00 90.81 98 ILE A O 1
ATOM 775 N N . LEU A 1 99 ? -4.376 1.168 -5.253 1.00 91.94 99 LEU A N 1
ATOM 776 C CA . LEU A 1 99 ? -4.135 -0.203 -5.704 1.00 91.94 99 LEU A CA 1
ATOM 777 C C . LEU A 1 99 ? -5.002 -0.547 -6.913 1.00 91.94 99 LEU A C 1
ATOM 779 O O . LEU A 1 99 ? -6.167 -0.160 -6.999 1.00 91.94 99 LEU A O 1
ATOM 783 N N . ARG A 1 100 ? -4.428 -1.303 -7.850 1.00 93.25 100 ARG A N 1
ATOM 784 C CA . ARG A 1 100 ? -5.138 -1.871 -9.007 1.00 93.25 100 ARG A CA 1
ATOM 785 C C . ARG A 1 100 ? -4.665 -3.295 -9.283 1.00 93.25 100 ARG A C 1
ATOM 787 O O . ARG A 1 100 ? -3.583 -3.676 -8.841 1.00 93.25 100 ARG A O 1
ATOM 794 N N . ARG A 1 101 ? -5.494 -4.063 -9.987 1.00 82.56 101 ARG A N 1
ATOM 795 C CA . ARG A 1 101 ? -5.163 -5.377 -10.550 1.00 82.56 101 ARG A CA 1
ATOM 796 C C . ARG A 1 101 ? -5.071 -5.265 -12.062 1.00 82.56 101 ARG A C 1
ATOM 798 O O . A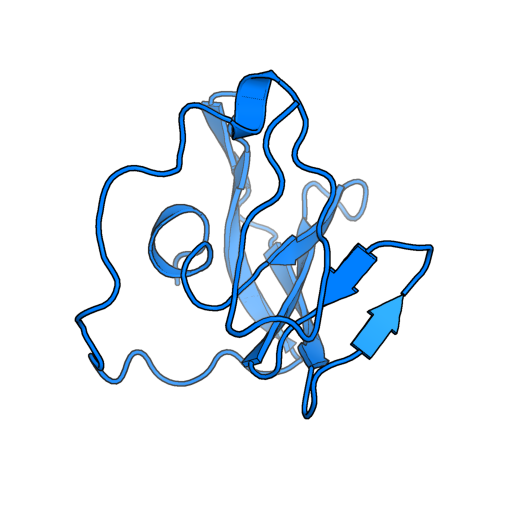RG A 1 101 ? -5.868 -4.470 -12.613 1.00 82.56 101 ARG A O 1
#

pLDDT: mean 76.08, std 19.67, range [32.44, 96.19]

Organism: Alexandrium catenella (NCBI:txid2925)

Foldseek 3Di:
DDWDDDPPDFTADAPPVRVVVDDDDPDDPDCPDQDAFQDQKWFQDPVVRDIFRRKGFHHFACAWDQDPRGIQHHSWTWIATDVRPDTDTAHPVNCVVTIDD

Nearest PDB structures (foldseek):
  4aef-assembly1_A  TM=4.537E-01  e=1.601E+00  Pyrococcus furiosus

Sequence (101 aa):
VLVIYDRGRCWKWVQPWEQQQHIRSAAGMGASASLSRGDAVQVFSLSKGVWFEDGLVQDTAERDLQLEGECVLKGSVLVTYGEGTGVKWVTPWEQEQILRR

Radius of gyration: 13.38 Å; Cα contacts (8 Å, |Δi|>4): 169; chains: 1; bounding box: 32×31×30 Å